Protein AF-A0A7R9ZLF4-F1 (afdb_monomer_lite)

Sequence (129 aa):
RDEALKALKNLTKALGDAFEESQEDKAHEAEQERLRVEDEQKRIQDERDAQAKRDAEQQKKEDEERKRFKEAMDAQRELDRIEADKIKKAKEEEEKKKEAAKRSTKGGTGKCQGCGLKKCKKTCLFFKG

Foldseek 3Di:
DVVVVVVVVVVVVVVVVVVVVVVVVVVVVVVVVVVVVVVVVVVVVVVVVVVVVVVVVVVVVVVVVVVVVVVVVVVVVVVVVVVVVVVVVVVVVVVVVVVVQVVDLAHPVCAGPPPRHNDDDPPDPPDPD

pLDDT: mean 88.63, std 7.63, range [56.44, 96.75]

Secondary structure (DSSP, 8-state):
-HHHHHHHHHHHHHHHHHHHHHHHHHHHHHHHHHHHHHHHHHHHHHHHHHHHHHHHHHHHHHHHHHHHHHHHHHHHHHHHHHHHHHHHHHHHHHHHHHHHHHH-SB-TTS-BTTT--SS--TT-TT---

Organism: NCBI:txid1486917

Radius of gyration: 52.64 Å; chains: 1; bounding box: 102×26×140 Å

Structure (mmCIF, N/CA/C/O backbone):
data_AF-A0A7R9ZLF4-F1
#
_entry.id   AF-A0A7R9ZLF4-F1
#
loop_
_atom_site.group_PDB
_atom_site.id
_atom_site.type_symbol
_atom_site.label_atom_id
_atom_site.label_alt_id
_atom_site.label_comp_id
_atom_site.label_asym_id
_atom_site.label_entity_id
_atom_site.label_seq_id
_atom_site.pdbx_PDB_ins_code
_atom_site.Cartn_x
_atom_site.Cartn_y
_atom_site.Cartn_z
_atom_site.occupancy
_atom_site.B_iso_or_equiv
_atom_site.auth_seq_id
_atom_site.auth_comp_id
_atom_site.auth_asym_id
_atom_site.auth_atom_id
_atom_site.pdbx_PDB_model_num
ATOM 1 N N . ARG A 1 1 ? 54.411 -3.049 -72.019 1.00 69.00 1 ARG A N 1
ATOM 2 C CA . ARG A 1 1 ? 54.586 -3.801 -70.747 1.00 69.00 1 ARG A CA 1
ATOM 3 C C . ARG A 1 1 ? 54.455 -2.872 -69.543 1.00 69.00 1 ARG A C 1
ATOM 5 O O . ARG A 1 1 ? 53.628 -3.147 -68.686 1.00 69.00 1 ARG A O 1
ATOM 12 N N . ASP A 1 2 ? 55.176 -1.753 -69.513 1.00 80.31 2 ASP A N 1
ATOM 13 C CA . ASP A 1 2 ? 55.153 -0.830 -68.365 1.00 80.31 2 ASP A CA 1
ATOM 14 C C . ASP A 1 2 ? 53.835 -0.062 -68.201 1.00 80.31 2 ASP A C 1
ATOM 16 O O . ASP A 1 2 ? 53.402 0.182 -67.080 1.00 80.31 2 ASP A O 1
ATOM 20 N N . GLU A 1 3 ? 53.141 0.254 -69.296 1.00 81.62 3 GLU A N 1
ATOM 21 C CA . GLU A 1 3 ? 51.802 0.862 -69.244 1.00 81.62 3 GLU A CA 1
ATOM 22 C C . GLU A 1 3 ? 50.758 -0.074 -68.622 1.00 81.62 3 GLU A C 1
ATOM 24 O O . GLU A 1 3 ? 49.952 0.362 -67.806 1.00 81.62 3 GLU A O 1
ATOM 29 N N . ALA A 1 4 ? 50.829 -1.377 -68.917 1.00 83.19 4 ALA A N 1
ATOM 30 C CA . ALA A 1 4 ? 49.950 -2.378 -68.312 1.00 83.19 4 ALA A CA 1
ATOM 31 C C . ALA A 1 4 ? 50.219 -2.539 -66.804 1.00 83.19 4 ALA A C 1
ATOM 33 O O . ALA A 1 4 ? 49.286 -2.665 -66.017 1.00 83.19 4 ALA A O 1
ATOM 34 N N . LEU A 1 5 ? 51.486 -2.470 -66.380 1.00 84.31 5 LEU A N 1
ATOM 35 C CA . LEU A 1 5 ? 51.855 -2.508 -64.960 1.00 84.31 5 LEU A CA 1
ATOM 36 C C . LEU A 1 5 ? 51.413 -1.241 -64.210 1.00 84.31 5 LEU A C 1
ATOM 38 O O . LEU A 1 5 ? 50.954 -1.331 -63.072 1.00 84.31 5 LEU A O 1
ATOM 42 N N . LYS A 1 6 ? 51.495 -0.067 -64.848 1.00 86.25 6 LYS A N 1
ATOM 43 C CA . LYS A 1 6 ? 50.959 1.187 -64.295 1.00 86.25 6 LYS A CA 1
ATOM 44 C C . LYS A 1 6 ? 49.435 1.149 -64.171 1.00 86.25 6 LYS A C 1
ATOM 46 O O . LYS A 1 6 ? 48.914 1.542 -63.133 1.00 86.25 6 LYS A O 1
ATOM 51 N N . ALA A 1 7 ? 48.736 0.635 -65.184 1.00 87.25 7 ALA A N 1
ATOM 52 C CA . ALA A 1 7 ? 47.287 0.464 -65.141 1.00 87.25 7 ALA A CA 1
ATOM 53 C C . ALA A 1 7 ? 46.861 -0.467 -63.994 1.00 87.25 7 ALA A C 1
ATOM 55 O O . ALA A 1 7 ? 45.985 -0.102 -63.218 1.00 87.25 7 ALA A O 1
ATOM 56 N N . LEU A 1 8 ? 47.539 -1.608 -63.815 1.00 84.81 8 LEU A N 1
ATOM 57 C CA . LEU A 1 8 ? 47.269 -2.526 -62.703 1.00 84.81 8 LEU A CA 1
ATOM 58 C C . LEU A 1 8 ? 47.507 -1.880 -61.333 1.00 84.81 8 LEU A C 1
ATOM 60 O O . LEU A 1 8 ? 46.686 -2.058 -60.442 1.00 84.81 8 LEU A O 1
ATOM 64 N N . LYS A 1 9 ? 48.585 -1.100 -61.174 1.00 89.06 9 LYS A N 1
ATOM 65 C CA . LYS A 1 9 ? 48.885 -0.379 -59.925 1.00 89.06 9 LYS A CA 1
ATOM 66 C C . LYS A 1 9 ? 47.831 0.680 -59.587 1.00 89.06 9 LYS A C 1
ATOM 68 O O . LYS A 1 9 ? 47.483 0.855 -58.423 1.00 89.06 9 LYS A O 1
ATOM 73 N N . ASN A 1 10 ? 47.336 1.398 -60.592 1.00 89.62 10 ASN A N 1
ATOM 74 C CA . ASN A 1 10 ? 46.276 2.384 -60.390 1.00 89.62 10 ASN A CA 1
ATOM 75 C C . ASN A 1 10 ? 44.953 1.706 -60.024 1.00 89.62 10 ASN A C 1
ATOM 77 O O . ASN A 1 10 ? 44.224 2.213 -59.180 1.00 89.62 10 ASN A O 1
ATOM 81 N N . LEU A 1 11 ? 44.672 0.544 -60.617 1.00 87.56 11 LEU A N 1
ATOM 82 C CA . LEU A 1 11 ? 43.461 -0.226 -60.348 1.00 87.56 11 LEU A CA 1
ATOM 83 C C . LEU A 1 11 ? 43.488 -0.839 -58.939 1.00 87.56 11 LEU A C 1
ATOM 85 O O . LEU A 1 11 ? 42.496 -0.746 -58.228 1.00 87.56 11 LEU A O 1
ATOM 89 N N . THR A 1 12 ? 44.624 -1.379 -58.479 1.00 85.62 12 THR A N 1
ATOM 90 C CA . THR A 1 12 ? 44.759 -1.844 -57.086 1.00 85.62 12 THR A CA 1
ATOM 91 C C . THR A 1 12 ? 44.688 -0.712 -56.073 1.00 85.62 12 THR A C 1
ATOM 93 O O . THR A 1 12 ? 44.116 -0.914 -55.008 1.00 85.62 12 THR A O 1
ATOM 96 N N . LYS A 1 13 ? 45.213 0.476 -56.396 1.00 89.75 13 LYS A N 1
ATOM 97 C CA . LYS A 1 13 ? 45.045 1.650 -55.535 1.00 89.75 13 LYS A CA 1
ATOM 98 C C . LYS A 1 13 ? 43.576 2.077 -55.448 1.00 89.75 13 LYS A C 1
ATOM 100 O O . LYS A 1 13 ? 43.063 2.197 -54.349 1.00 89.75 13 LYS A O 1
ATOM 105 N N . ALA A 1 14 ? 42.888 2.203 -56.582 1.00 88.00 14 ALA A N 1
ATOM 106 C CA . ALA A 1 14 ? 41.470 2.566 -56.610 1.00 88.00 14 ALA A CA 1
ATOM 107 C C . ALA A 1 14 ? 40.579 1.548 -55.874 1.00 88.00 14 ALA A C 1
ATOM 109 O O . ALA A 1 14 ? 39.618 1.933 -55.220 1.00 88.00 14 ALA A O 1
ATOM 110 N N . LEU A 1 15 ? 40.906 0.253 -55.951 1.00 85.75 15 LEU A N 1
ATOM 111 C CA . LEU A 1 15 ? 40.210 -0.788 -55.187 1.00 85.75 15 LEU A CA 1
ATOM 112 C C . LEU A 1 15 ? 40.486 -0.705 -53.679 1.00 85.75 15 LEU A C 1
ATOM 1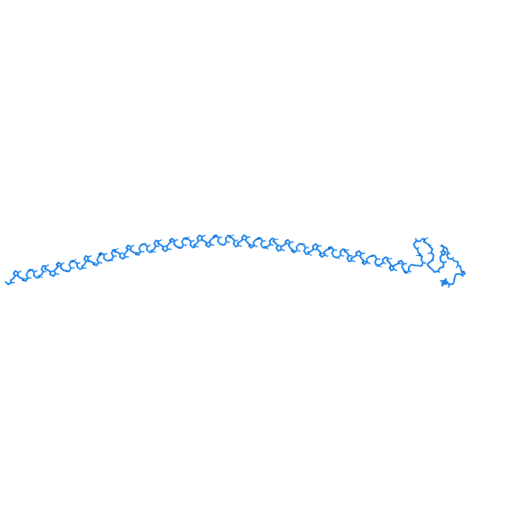14 O O . LEU A 1 15 ? 39.599 -1.026 -52.895 1.00 85.75 15 LEU A O 1
ATOM 118 N N . GLY A 1 16 ? 41.696 -0.302 -53.277 1.00 85.31 16 GLY A N 1
ATOM 119 C CA . GLY A 1 16 ? 42.039 -0.053 -51.875 1.00 85.31 16 GLY A CA 1
ATOM 120 C C . GLY A 1 16 ? 41.295 1.155 -51.314 1.00 85.31 16 GLY A C 1
ATOM 121 O O . GLY A 1 16 ? 40.613 1.022 -50.304 1.00 85.31 16 GLY A O 1
ATOM 122 N N . ASP A 1 17 ? 41.343 2.280 -52.030 1.00 84.62 17 ASP A N 1
ATOM 123 C CA . ASP A 1 17 ? 40.668 3.525 -51.646 1.00 84.62 17 ASP A CA 1
ATOM 124 C C . ASP A 1 17 ? 39.137 3.305 -51.528 1.00 84.62 17 ASP A C 1
ATOM 126 O O . ASP A 1 17 ? 38.524 3.712 -50.547 1.00 84.62 17 ASP A O 1
ATOM 130 N N . ALA A 1 18 ? 38.521 2.554 -52.455 1.00 83.81 18 ALA A N 1
ATOM 131 C CA . ALA A 1 18 ? 37.093 2.209 -52.393 1.00 83.81 18 ALA A CA 1
ATOM 132 C C . ALA A 1 18 ? 36.732 1.249 -51.239 1.00 83.81 18 ALA A C 1
ATOM 134 O O . ALA A 1 18 ? 35.602 1.250 -50.747 1.00 83.81 18 ALA A O 1
ATOM 135 N N . PHE A 1 19 ? 37.666 0.392 -50.815 1.00 84.69 19 PHE A N 1
ATOM 136 C CA . PHE A 1 19 ? 37.461 -0.473 -49.653 1.00 84.69 19 PHE A CA 1
ATOM 137 C C . PHE A 1 19 ? 37.547 0.320 -48.346 1.00 84.69 19 PHE A C 1
ATOM 139 O O . PHE A 1 19 ? 36.759 0.057 -47.441 1.00 84.69 19 PHE A O 1
ATOM 146 N N . GLU A 1 20 ? 38.466 1.283 -48.252 1.00 85.69 20 GLU A N 1
ATOM 147 C CA . GLU A 1 20 ? 38.578 2.190 -47.103 1.00 85.69 20 GLU A CA 1
ATOM 148 C C . GLU A 1 20 ? 37.333 3.078 -46.975 1.00 85.69 20 GLU A C 1
ATOM 150 O O . GLU A 1 20 ? 36.715 3.083 -45.913 1.00 85.69 20 GLU A O 1
ATOM 155 N N . GLU A 1 21 ? 36.875 3.694 -48.068 1.00 79.81 21 GLU A N 1
ATOM 156 C CA . GLU A 1 21 ? 35.631 4.483 -48.107 1.00 79.81 21 GLU A CA 1
ATOM 157 C C . GLU A 1 21 ? 34.414 3.639 -47.677 1.00 79.81 21 GLU A C 1
ATOM 159 O O . GLU A 1 21 ? 33.634 4.042 -46.817 1.00 79.81 21 GLU A O 1
ATOM 164 N N . SER A 1 22 ? 34.312 2.387 -48.148 1.00 81.25 22 SER A N 1
ATOM 165 C CA . SER A 1 22 ? 33.251 1.466 -47.709 1.00 81.25 22 SER A CA 1
ATOM 166 C C . SER A 1 22 ? 33.322 1.104 -46.217 1.00 81.25 22 SER A C 1
ATOM 168 O O . SER A 1 22 ? 32.295 0.737 -45.638 1.00 81.25 22 SER A O 1
ATOM 170 N N . GLN A 1 23 ? 34.504 1.121 -45.596 1.00 83.44 23 GLN A N 1
ATOM 171 C CA . GLN A 1 23 ? 34.654 0.860 -44.161 1.00 83.44 23 GLN A CA 1
ATOM 172 C C . GLN A 1 23 ? 34.311 2.096 -43.331 1.00 83.44 23 GLN A C 1
ATOM 174 O O . GLN A 1 23 ? 33.700 1.956 -42.272 1.00 83.44 23 GLN A O 1
ATOM 179 N N . GLU A 1 24 ? 34.659 3.287 -43.816 1.00 85.19 24 GLU A N 1
ATOM 180 C CA . GLU A 1 24 ? 34.277 4.559 -43.203 1.00 85.19 24 GLU A CA 1
ATOM 181 C C . GLU A 1 24 ? 32.756 4.750 -43.227 1.00 85.19 24 GLU A C 1
ATOM 183 O O . GLU A 1 24 ? 32.169 5.045 -42.185 1.00 85.19 24 GLU A O 1
ATOM 188 N N . ASP A 1 25 ? 32.100 4.455 -44.353 1.00 87.75 25 ASP A N 1
ATOM 189 C CA . ASP A 1 25 ? 30.637 4.497 -44.469 1.00 87.75 25 ASP A CA 1
ATOM 190 C C . ASP A 1 25 ? 29.961 3.554 -43.466 1.00 87.75 25 ASP A C 1
ATOM 192 O O . ASP A 1 25 ? 29.040 3.947 -42.749 1.00 87.75 25 ASP A O 1
ATOM 196 N N . LYS A 1 26 ? 30.465 2.320 -43.337 1.00 86.62 26 LYS A N 1
ATOM 197 C CA . LYS A 1 26 ? 29.958 1.348 -42.353 1.00 86.62 26 LYS A CA 1
ATOM 198 C C . LYS A 1 26 ? 30.194 1.793 -40.915 1.00 86.62 26 LYS A C 1
ATOM 200 O O . LYS A 1 26 ? 29.342 1.561 -40.060 1.00 86.62 26 LYS A O 1
ATOM 205 N N . ALA A 1 27 ? 31.347 2.392 -40.625 1.00 87.44 27 ALA A N 1
ATOM 206 C CA . ALA A 1 27 ? 31.652 2.905 -39.295 1.00 87.44 27 ALA A CA 1
ATOM 207 C C . ALA A 1 27 ? 30.715 4.063 -38.925 1.00 87.44 27 ALA A C 1
ATOM 209 O O . ALA A 1 27 ? 30.198 4.098 -37.809 1.00 87.44 27 ALA A O 1
ATOM 210 N N . HIS A 1 28 ? 30.438 4.956 -39.875 1.00 88.75 28 HIS A N 1
ATOM 211 C CA . HIS A 1 28 ? 29.511 6.067 -39.700 1.00 88.75 28 HIS A CA 1
ATOM 212 C C . HIS A 1 28 ? 28.053 5.594 -39.563 1.00 88.75 28 HIS A C 1
ATOM 214 O O . HIS A 1 28 ? 27.333 6.073 -38.687 1.00 88.75 28 HIS A O 1
ATOM 220 N N . GLU A 1 29 ? 27.612 4.606 -40.349 1.00 90.06 29 GLU A N 1
ATOM 221 C CA . GLU A 1 29 ? 26.298 3.967 -40.177 1.00 90.06 29 GLU A CA 1
ATOM 222 C C . GLU A 1 29 ? 26.160 3.317 -38.793 1.00 90.06 29 GLU A C 1
ATOM 224 O O . GLU A 1 29 ? 25.153 3.523 -38.110 1.00 90.06 29 GLU A O 1
ATOM 229 N N . ALA A 1 30 ? 27.190 2.597 -38.340 1.00 90.50 30 ALA A N 1
ATOM 230 C CA . ALA A 1 30 ? 27.204 1.980 -37.019 1.00 90.50 30 ALA A CA 1
ATOM 231 C C . ALA A 1 30 ? 27.176 3.030 -35.895 1.00 90.50 30 ALA A C 1
ATOM 233 O O . ALA A 1 30 ? 26.496 2.837 -34.890 1.00 90.50 30 ALA A O 1
ATOM 234 N N . GLU A 1 31 ? 27.878 4.155 -36.044 1.00 91.50 31 GLU A N 1
ATOM 235 C CA . GLU A 1 31 ? 27.828 5.260 -35.082 1.00 91.50 31 GLU A CA 1
ATOM 236 C C . GLU A 1 31 ? 26.427 5.883 -35.010 1.00 91.50 31 GLU A C 1
ATOM 238 O O . GLU A 1 31 ? 25.890 6.072 -33.917 1.00 91.50 31 GLU A O 1
ATOM 243 N N . GLN A 1 32 ? 25.784 6.122 -36.157 1.00 92.44 32 GLN A N 1
ATOM 244 C CA . GLN A 1 32 ? 24.410 6.626 -36.193 1.00 92.44 32 GLN A CA 1
ATOM 245 C C . GLN A 1 32 ? 23.412 5.656 -35.560 1.00 92.44 32 GLN A C 1
ATOM 247 O O . GLN A 1 32 ? 22.493 6.090 -34.863 1.00 92.44 32 GLN A O 1
ATOM 252 N N . GLU A 1 33 ? 23.570 4.352 -35.789 1.00 90.44 33 GLU A N 1
ATOM 253 C CA . GLU A 1 33 ? 22.731 3.338 -35.155 1.00 90.44 33 GLU A CA 1
ATOM 254 C C . GLU A 1 33 ? 22.924 3.336 -33.635 1.00 90.44 33 GLU A C 1
ATOM 256 O O . GLU A 1 33 ? 21.941 3.344 -32.895 1.00 90.44 33 GLU A O 1
ATOM 261 N N . ARG A 1 34 ? 24.170 3.424 -33.153 1.00 92.44 34 ARG A N 1
ATOM 262 C CA . ARG A 1 34 ? 24.462 3.503 -31.713 1.00 92.44 34 ARG A CA 1
ATOM 263 C C . ARG A 1 34 ? 23.824 4.725 -31.067 1.00 92.44 34 ARG A C 1
ATOM 265 O O . ARG A 1 34 ? 23.178 4.571 -30.036 1.00 92.44 34 ARG A O 1
ATOM 272 N N . LEU A 1 35 ? 23.920 5.897 -31.695 1.00 94.12 35 LEU A N 1
ATOM 273 C CA . LEU A 1 35 ? 23.277 7.117 -31.197 1.00 94.12 35 LEU A CA 1
ATOM 274 C C . LEU A 1 35 ? 21.750 6.970 -31.122 1.00 94.12 35 LEU A C 1
ATOM 276 O O . LEU A 1 35 ? 21.141 7.351 -30.125 1.00 94.12 35 LEU A O 1
ATOM 280 N N . ARG A 1 36 ? 21.122 6.359 -32.137 1.00 93.81 36 ARG A N 1
ATOM 281 C CA . ARG A 1 36 ? 19.671 6.095 -32.127 1.00 93.81 36 ARG A CA 1
ATOM 282 C C . ARG A 1 36 ? 19.270 5.134 -31.011 1.00 93.81 36 ARG A C 1
ATOM 284 O O . ARG A 1 36 ? 18.269 5.372 -30.340 1.00 93.81 36 ARG A O 1
ATOM 291 N N . VAL A 1 37 ? 20.048 4.071 -30.805 1.00 93.50 37 VAL A N 1
ATOM 292 C CA . VAL A 1 37 ? 19.804 3.090 -29.741 1.00 93.50 37 VAL A CA 1
ATOM 293 C C . VAL A 1 37 ? 19.988 3.721 -28.361 1.00 93.50 37 VAL A C 1
ATOM 295 O O . VAL A 1 37 ? 19.181 3.464 -27.472 1.00 93.50 37 VAL A O 1
ATOM 298 N N . GLU A 1 38 ? 21.008 4.556 -28.166 1.00 94.00 38 GLU A N 1
ATOM 299 C CA . GLU A 1 38 ? 21.234 5.270 -26.904 1.00 94.00 38 GLU A CA 1
ATOM 300 C C . GLU A 1 38 ? 20.086 6.237 -26.585 1.00 94.00 38 GLU A C 1
ATOM 302 O O . GLU A 1 38 ? 19.575 6.238 -25.460 1.00 94.00 38 GLU A O 1
ATOM 307 N N . ASP A 1 39 ? 19.615 6.996 -27.577 1.00 94.56 39 ASP A N 1
ATOM 308 C CA . ASP A 1 39 ? 18.461 7.885 -27.421 1.00 94.56 39 ASP A CA 1
ATOM 309 C C . ASP A 1 39 ? 17.175 7.109 -27.105 1.00 94.56 39 ASP A C 1
ATOM 311 O O . ASP A 1 39 ? 16.400 7.505 -26.229 1.00 94.56 39 ASP A O 1
ATOM 315 N N . GLU A 1 40 ? 16.940 5.979 -27.776 1.00 92.62 40 GLU A N 1
ATOM 316 C CA . GLU A 1 40 ? 15.781 5.128 -27.508 1.00 92.62 40 GLU A CA 1
ATOM 317 C C . GLU A 1 40 ? 15.849 4.500 -26.109 1.00 92.62 40 GLU A C 1
ATOM 319 O O . GLU A 1 40 ? 14.869 4.548 -25.361 1.00 92.62 40 GLU A O 1
ATOM 324 N N . GLN A 1 41 ? 17.012 3.985 -25.700 1.00 93.38 41 GLN A N 1
ATOM 325 C CA . GLN A 1 41 ? 17.218 3.453 -24.352 1.00 93.38 41 GLN A CA 1
ATOM 326 C C . GLN A 1 41 ? 16.979 4.514 -23.282 1.00 93.38 41 GLN A C 1
ATOM 328 O O . GLN A 1 41 ? 16.329 4.232 -22.273 1.00 93.38 41 GLN A O 1
ATOM 333 N N . LYS A 1 42 ? 17.456 5.741 -23.508 1.00 95.81 42 LYS A N 1
ATOM 334 C CA . LYS A 1 42 ? 17.236 6.853 -22.587 1.00 95.81 42 LYS A CA 1
ATOM 335 C C . LYS A 1 42 ? 15.752 7.190 -22.460 1.00 95.81 42 LYS A C 1
ATOM 337 O O . LYS A 1 42 ? 15.261 7.314 -21.344 1.00 95.81 42 LYS A O 1
ATOM 342 N N . ARG A 1 43 ? 15.014 7.244 -23.573 1.00 94.69 43 ARG A N 1
ATOM 343 C CA . ARG A 1 43 ? 13.557 7.457 -23.548 1.00 94.69 43 ARG A CA 1
ATOM 344 C C . ARG A 1 43 ? 12.822 6.360 -22.781 1.00 94.69 43 ARG A C 1
ATOM 346 O O . ARG A 1 43 ? 11.963 6.667 -21.959 1.00 94.69 43 ARG A O 1
ATOM 353 N N . ILE A 1 44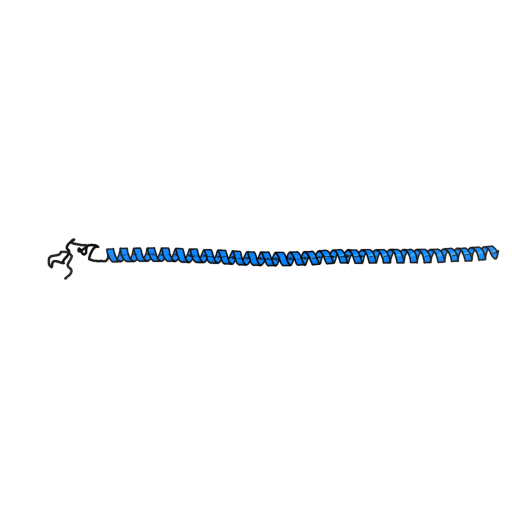 ? 13.178 5.096 -23.012 1.00 93.50 44 ILE A N 1
ATOM 354 C CA . ILE A 1 44 ? 12.595 3.957 -22.289 1.00 93.50 44 ILE A CA 1
ATOM 355 C C . ILE A 1 44 ? 12.887 4.067 -20.788 1.00 93.50 44 ILE A C 1
ATOM 357 O O . ILE A 1 44 ? 12.009 3.797 -19.966 1.00 93.50 44 ILE A O 1
ATOM 361 N N . GLN A 1 45 ? 14.105 4.460 -20.418 1.00 93.81 45 GLN A N 1
ATOM 362 C CA . GLN A 1 45 ? 14.487 4.635 -19.021 1.00 93.81 45 GLN A CA 1
ATOM 363 C C . GLN A 1 45 ? 13.710 5.783 -18.365 1.00 93.81 45 GLN A C 1
ATOM 365 O O . GLN A 1 45 ? 13.143 5.590 -17.291 1.00 93.81 45 GLN A O 1
ATOM 370 N N . ASP A 1 46 ? 13.592 6.928 -19.038 1.00 95.62 46 ASP A N 1
ATOM 371 C CA . ASP A 1 46 ? 12.826 8.078 -18.551 1.00 95.62 46 ASP A CA 1
ATOM 372 C C . ASP A 1 46 ? 11.338 7.724 -18.351 1.00 95.62 46 ASP A C 1
ATOM 374 O O . ASP A 1 46 ? 10.731 8.100 -17.344 1.00 95.62 46 ASP A O 1
ATOM 378 N N . GLU A 1 47 ? 10.744 6.951 -19.266 1.00 94.88 47 GLU A N 1
ATOM 379 C CA . GLU A 1 47 ? 9.365 6.463 -19.142 1.00 94.88 47 GLU A CA 1
ATOM 380 C C . GLU A 1 47 ? 9.191 5.499 -17.960 1.00 94.88 47 GLU A C 1
ATOM 382 O O . GLU A 1 47 ? 8.219 5.620 -17.203 1.00 94.88 47 GLU A O 1
ATOM 387 N N . ARG A 1 48 ? 10.141 4.577 -17.759 1.00 93.69 48 ARG A N 1
ATOM 388 C CA . ARG A 1 48 ? 10.148 3.650 -16.616 1.00 93.69 48 ARG A CA 1
ATOM 389 C C . ARG A 1 48 ? 10.293 4.384 -15.294 1.00 93.69 48 ARG A C 1
ATOM 391 O O . ARG A 1 48 ? 9.543 4.099 -14.364 1.00 93.69 48 ARG A O 1
ATOM 398 N N . ASP A 1 49 ? 11.197 5.352 -15.218 1.00 94.44 49 ASP A N 1
ATOM 399 C CA . ASP A 1 49 ? 11.420 6.138 -14.007 1.00 94.44 49 ASP A CA 1
ATOM 400 C C . ASP A 1 49 ? 10.209 7.027 -13.696 1.00 94.44 49 ASP A C 1
ATOM 402 O O . ASP A 1 49 ? 9.819 7.183 -12.534 1.00 94.44 49 ASP A O 1
ATOM 406 N N . ALA A 1 50 ? 9.556 7.575 -14.724 1.00 95.38 50 ALA A N 1
ATOM 407 C CA . ALA A 1 50 ? 8.308 8.309 -14.560 1.00 95.38 50 ALA A CA 1
ATOM 408 C C . ALA A 1 50 ? 7.165 7.403 -14.073 1.00 95.38 50 ALA A C 1
ATOM 410 O O . ALA A 1 50 ? 6.389 7.816 -13.210 1.00 95.38 50 ALA A O 1
ATOM 411 N N . GLN A 1 51 ? 7.062 6.174 -14.589 1.00 92.62 51 GLN A N 1
ATOM 412 C CA . GLN A 1 51 ? 6.071 5.201 -14.130 1.00 92.62 51 GLN A CA 1
ATOM 413 C C . GLN A 1 51 ? 6.338 4.771 -12.685 1.00 92.62 51 GLN A C 1
ATOM 415 O O . GLN A 1 51 ? 5.435 4.849 -11.860 1.00 92.62 51 GLN A O 1
ATOM 420 N N . ALA A 1 52 ? 7.584 4.439 -12.344 1.00 95.81 52 ALA A N 1
ATOM 421 C CA . ALA A 1 52 ? 7.966 4.049 -10.990 1.00 95.81 52 ALA A CA 1
ATOM 422 C C . ALA A 1 52 ? 7.650 5.143 -9.956 1.00 95.81 52 ALA A C 1
ATOM 424 O O . ALA A 1 52 ? 7.209 4.844 -8.847 1.00 95.81 52 ALA A O 1
ATOM 425 N N . LYS A 1 53 ? 7.819 6.423 -10.318 1.00 95.94 53 LYS A N 1
ATOM 426 C CA . LYS A 1 53 ? 7.414 7.552 -9.463 1.00 95.94 53 LYS A CA 1
ATOM 427 C C . LYS A 1 53 ? 5.901 7.602 -9.250 1.00 95.94 53 LYS A C 1
ATOM 429 O O . LYS A 1 53 ? 5.468 7.767 -8.112 1.00 95.94 53 LYS A O 1
ATOM 434 N N . ARG A 1 54 ? 5.105 7.429 -10.312 1.00 94.88 54 ARG A N 1
ATOM 435 C CA . ARG A 1 54 ? 3.635 7.388 -10.212 1.00 94.88 54 ARG A CA 1
ATOM 436 C C . ARG A 1 54 ? 3.164 6.227 -9.341 1.00 94.88 54 ARG A C 1
ATOM 438 O O . ARG A 1 54 ? 2.334 6.436 -8.460 1.00 94.88 54 ARG A O 1
ATOM 445 N N . ASP A 1 55 ? 3.734 5.045 -9.543 1.00 93.38 55 ASP A N 1
ATOM 446 C CA . ASP A 1 55 ? 3.377 3.842 -8.790 1.00 93.38 55 ASP A CA 1
ATOM 447 C C . ASP A 1 55 ? 3.745 3.998 -7.308 1.00 93.38 55 ASP A C 1
ATOM 449 O O . ASP A 1 55 ? 2.937 3.701 -6.431 1.00 93.38 55 ASP A O 1
ATOM 453 N N . ALA A 1 56 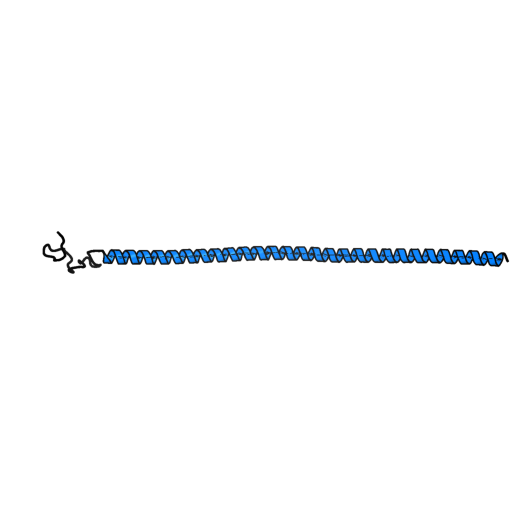? 4.919 4.562 -7.002 1.00 94.25 56 ALA A N 1
ATOM 454 C CA . ALA A 1 56 ? 5.327 4.835 -5.626 1.00 94.25 56 ALA A CA 1
ATOM 455 C C . ALA A 1 56 ? 4.419 5.866 -4.929 1.00 94.25 56 ALA A C 1
ATOM 457 O O . ALA A 1 56 ? 4.159 5.760 -3.729 1.00 94.25 56 ALA A O 1
ATOM 458 N N . GLU A 1 57 ? 3.931 6.877 -5.651 1.00 94.44 57 GLU A N 1
ATOM 459 C CA . GLU A 1 57 ? 2.959 7.836 -5.117 1.00 94.44 57 GLU A CA 1
ATOM 460 C C . GLU A 1 57 ? 1.585 7.204 -4.879 1.00 94.44 57 GLU A C 1
ATOM 462 O O . GLU A 1 57 ? 0.954 7.491 -3.860 1.00 94.44 57 GLU A O 1
ATOM 467 N N . GLN A 1 58 ? 1.124 6.339 -5.786 1.00 94.81 58 GLN A N 1
ATOM 468 C CA . GLN A 1 58 ? -0.120 5.589 -5.604 1.00 94.81 58 GLN A CA 1
ATOM 469 C C . GLN A 1 58 ? -0.022 4.642 -4.413 1.00 94.81 58 GLN A C 1
ATOM 471 O O . GLN A 1 58 ? -0.883 4.686 -3.540 1.00 94.81 58 GLN A O 1
ATOM 476 N N . GLN A 1 59 ? 1.072 3.891 -4.298 1.00 95.50 59 GLN A N 1
ATOM 477 C CA . GLN A 1 59 ? 1.287 2.974 -3.186 1.00 95.50 59 GLN A CA 1
ATOM 478 C C . GLN A 1 59 ? 1.277 3.698 -1.834 1.00 95.50 59 GLN A C 1
ATOM 480 O O . GLN A 1 59 ? 0.657 3.230 -0.883 1.00 95.50 59 GLN A O 1
ATOM 485 N N . LYS A 1 60 ? 1.897 4.884 -1.743 1.00 95.88 60 LYS A N 1
ATOM 486 C CA . LYS A 1 60 ? 1.834 5.703 -0.521 1.00 95.88 60 LYS A CA 1
ATOM 487 C C . LYS A 1 60 ? 0.404 6.121 -0.179 1.00 95.88 60 LYS A C 1
ATOM 489 O O . LYS A 1 60 ? 0.026 6.056 0.988 1.00 95.88 60 LYS A O 1
ATOM 494 N N . LYS A 1 61 ? -0.387 6.534 -1.174 1.00 95.19 61 LYS A N 1
ATOM 495 C CA . LYS A 1 61 ? -1.798 6.901 -0.970 1.00 95.19 61 LYS A CA 1
ATOM 496 C C . LYS A 1 61 ? -2.621 5.701 -0.506 1.00 95.19 61 LYS A C 1
ATOM 498 O O . LYS A 1 61 ? -3.339 5.816 0.482 1.00 95.19 61 LYS A O 1
ATOM 503 N N . GLU A 1 62 ? -2.462 4.552 -1.153 1.00 94.25 62 GLU A N 1
ATOM 504 C CA . GLU A 1 62 ? -3.150 3.312 -0.782 1.00 94.25 62 GLU A CA 1
ATOM 505 C C . GLU A 1 62 ? -2.779 2.850 0.634 1.00 94.25 62 GLU A C 1
ATOM 507 O O . GLU A 1 62 ? -3.652 2.469 1.416 1.00 94.25 62 GLU A O 1
ATOM 512 N N . ASP A 1 63 ? -1.502 2.939 1.014 1.00 93.94 63 ASP A N 1
ATOM 513 C CA . ASP A 1 63 ? -1.046 2.599 2.363 1.00 93.94 63 ASP A CA 1
ATOM 514 C C . ASP A 1 63 ? -1.617 3.548 3.426 1.00 93.94 63 ASP A C 1
ATOM 516 O O . ASP A 1 63 ? -1.988 3.110 4.521 1.00 93.94 63 ASP A O 1
ATOM 520 N N . GLU A 1 64 ? -1.710 4.846 3.130 1.00 95.38 64 GLU A N 1
ATOM 521 C CA . GLU A 1 64 ? -2.358 5.819 4.013 1.00 95.38 64 GLU A CA 1
ATOM 522 C C . GLU A 1 64 ? -3.861 5.558 4.153 1.00 95.38 64 GLU A C 1
ATOM 524 O O . GLU A 1 64 ? -4.379 5.561 5.273 1.00 95.38 64 GLU A O 1
ATOM 529 N N . GLU A 1 65 ? -4.564 5.284 3.055 1.00 93.81 65 GLU A N 1
ATOM 530 C CA . GLU A 1 65 ? -5.985 4.929 3.077 1.00 93.81 65 GLU A CA 1
ATOM 531 C C . GLU A 1 65 ? -6.226 3.643 3.866 1.00 93.81 65 GLU A C 1
ATOM 533 O O . GLU A 1 65 ? -7.117 3.587 4.719 1.00 93.81 65 GLU A O 1
ATOM 538 N N . ARG A 1 66 ? -5.377 2.631 3.673 1.00 94.88 66 ARG A N 1
ATOM 539 C CA . ARG A 1 66 ? -5.446 1.371 4.412 1.00 94.88 66 ARG A CA 1
ATOM 540 C C . ARG A 1 66 ? -5.226 1.571 5.908 1.00 94.88 66 ARG A C 1
ATOM 542 O O . ARG A 1 66 ? -5.920 0.939 6.707 1.00 94.88 66 ARG A O 1
ATOM 549 N N . LYS A 1 67 ? -4.286 2.436 6.306 1.00 96.38 67 LYS A N 1
ATOM 550 C CA . LYS A 1 67 ? -4.069 2.787 7.721 1.00 96.38 67 LYS A CA 1
ATOM 551 C C . LYS A 1 67 ? -5.294 3.470 8.312 1.00 96.38 67 LYS A C 1
ATOM 553 O O . LYS A 1 67 ? -5.798 3.000 9.327 1.00 96.38 67 LYS A O 1
ATOM 558 N N . ARG A 1 68 ? -5.823 4.495 7.639 1.00 94.31 68 ARG A N 1
ATOM 559 C CA . ARG A 1 68 ? -7.030 5.213 8.081 1.00 94.31 68 ARG A CA 1
ATOM 560 C C . ARG A 1 68 ? -8.225 4.275 8.220 1.00 94.31 68 ARG A C 1
ATOM 562 O O . ARG A 1 68 ? -8.949 4.339 9.208 1.00 94.31 68 ARG A O 1
ATOM 569 N N . PHE A 1 69 ? -8.408 3.366 7.265 1.00 95.75 69 PHE A N 1
ATOM 570 C CA . PHE A 1 69 ? -9.473 2.372 7.323 1.00 95.75 69 PHE A CA 1
ATOM 571 C C . PHE A 1 69 ? -9.294 1.411 8.502 1.00 95.75 69 PHE A C 1
ATOM 573 O O . PHE A 1 69 ? -10.245 1.141 9.234 1.00 95.75 69 PHE A O 1
ATOM 580 N N . LYS A 1 70 ? -8.071 0.915 8.723 1.00 96.75 70 LYS A N 1
ATOM 581 C CA . LYS A 1 70 ? -7.772 0.042 9.860 1.00 96.75 70 LYS A CA 1
ATOM 582 C C . LYS A 1 70 ? -8.048 0.745 11.189 1.00 96.75 70 LYS A C 1
ATOM 584 O O . LYS A 1 70 ? -8.723 0.172 12.035 1.00 96.75 70 LYS A O 1
ATOM 589 N N . GLU A 1 71 ? -7.585 1.980 11.342 1.00 95.56 71 GLU A N 1
ATOM 590 C CA . GLU A 1 71 ? -7.818 2.791 12.540 1.00 95.56 71 GLU A CA 1
ATOM 591 C C . GLU A 1 71 ? -9.311 3.036 12.783 1.00 95.56 71 GLU A C 1
ATOM 593 O O . GLU A 1 71 ? -9.779 2.879 13.909 1.00 95.56 71 GLU A O 1
ATOM 598 N N . ALA A 1 72 ? -10.085 3.339 11.737 1.00 95.56 72 ALA A N 1
ATOM 599 C CA . ALA A 1 72 ? -11.534 3.501 11.846 1.00 95.56 72 ALA A CA 1
ATOM 600 C C . ALA A 1 72 ? -12.234 2.202 12.287 1.00 95.56 72 ALA A C 1
ATOM 602 O O . ALA A 1 72 ? -13.119 2.227 13.141 1.00 95.56 72 ALA A O 1
ATOM 603 N N . MET A 1 73 ? -11.816 1.057 11.745 1.00 95.38 73 MET A N 1
ATOM 604 C CA . MET A 1 73 ? -12.372 -0.246 12.117 1.00 95.38 73 MET A CA 1
ATOM 605 C C . MET A 1 73 ? -11.986 -0.654 13.539 1.00 95.38 73 MET A C 1
ATOM 607 O O . MET A 1 73 ? -12.812 -1.206 14.265 1.00 95.38 73 MET A O 1
ATOM 611 N N . ASP A 1 74 ? -10.752 -0.380 13.955 1.00 95.56 74 ASP A N 1
ATOM 612 C CA . ASP A 1 74 ? -10.292 -0.640 15.318 1.00 95.56 74 ASP A CA 1
ATOM 613 C C . ASP A 1 74 ? -11.026 0.266 16.322 1.00 95.56 74 ASP A C 1
ATOM 615 O O . ASP A 1 74 ? -11.465 -0.214 17.368 1.00 95.56 74 ASP A O 1
ATOM 619 N N . ALA A 1 75 ? -11.265 1.535 15.974 1.00 95.62 75 ALA A N 1
ATOM 620 C CA . ALA A 1 75 ? -12.090 2.441 16.769 1.00 95.62 75 ALA A CA 1
ATOM 621 C C . ALA A 1 75 ? -13.535 1.933 16.901 1.00 95.62 75 ALA A C 1
ATOM 623 O O . ALA A 1 75 ? -14.076 1.916 18.006 1.00 95.62 75 ALA A O 1
ATOM 624 N N . GLN A 1 76 ? -14.141 1.453 15.810 1.00 93.62 76 GLN A N 1
ATOM 625 C CA . GLN A 1 76 ? -15.482 0.866 15.854 1.00 93.62 76 GLN A CA 1
ATOM 626 C C . GLN A 1 76 ? -15.531 -0.361 16.772 1.00 93.62 76 GLN A C 1
ATOM 628 O O . GLN A 1 76 ? -16.405 -0.456 17.629 1.00 93.62 76 GLN A O 1
ATOM 633 N N . ARG A 1 77 ? -14.555 -1.271 16.660 1.00 95.62 77 ARG A N 1
ATOM 634 C CA . ARG A 1 77 ? -14.470 -2.451 17.536 1.00 95.62 77 ARG A CA 1
ATOM 635 C C . ARG A 1 77 ? -14.360 -2.070 19.007 1.00 95.62 77 ARG A C 1
ATOM 637 O O . ARG A 1 77 ? -14.906 -2.766 19.860 1.00 95.62 77 ARG A O 1
ATOM 644 N N . GLU A 1 78 ? -13.633 -1.003 19.316 1.00 95.00 78 GLU A N 1
ATOM 645 C CA . GLU A 1 78 ? -13.494 -0.531 20.690 1.00 95.00 78 GLU A CA 1
ATOM 646 C C . GLU A 1 78 ? -14.797 0.086 21.217 1.00 95.00 78 GLU A C 1
ATOM 648 O O . GLU A 1 78 ? -15.187 -0.185 22.353 1.00 95.00 78 GLU A O 1
ATOM 653 N N . LEU A 1 79 ? -15.528 0.831 20.382 1.00 94.00 79 LEU A N 1
ATOM 654 C CA . LEU A 1 79 ? -16.868 1.315 20.727 1.00 94.00 79 LEU A CA 1
ATOM 655 C C . LEU A 1 79 ? -17.827 0.155 21.020 1.00 94.00 79 LEU A C 1
ATOM 657 O O . LEU A 1 79 ? -18.496 0.171 22.056 1.00 94.00 79 LEU A O 1
ATOM 661 N N . ASP A 1 80 ? -17.823 -0.879 20.177 1.00 96.31 80 ASP A N 1
ATOM 662 C CA . ASP A 1 80 ? -18.662 -2.067 20.355 1.00 96.31 80 ASP A CA 1
ATOM 663 C C . ASP A 1 80 ? -18.331 -2.798 21.672 1.00 96.31 80 ASP A C 1
ATOM 665 O O . ASP A 1 80 ? -19.226 -3.259 22.386 1.00 96.31 80 ASP A O 1
ATOM 669 N N . ARG A 1 81 ? -17.044 -2.877 22.047 1.00 96.31 81 ARG A N 1
ATOM 670 C CA . ARG A 1 81 ? -16.615 -3.444 23.340 1.00 96.31 81 ARG A CA 1
ATOM 671 C C . ARG A 1 81 ? -17.121 -2.624 24.518 1.00 96.31 81 ARG A C 1
ATOM 673 O O . ARG A 1 81 ? -17.664 -3.195 25.463 1.00 96.31 81 ARG A O 1
ATOM 680 N N . ILE A 1 82 ? -16.971 -1.301 24.463 1.00 9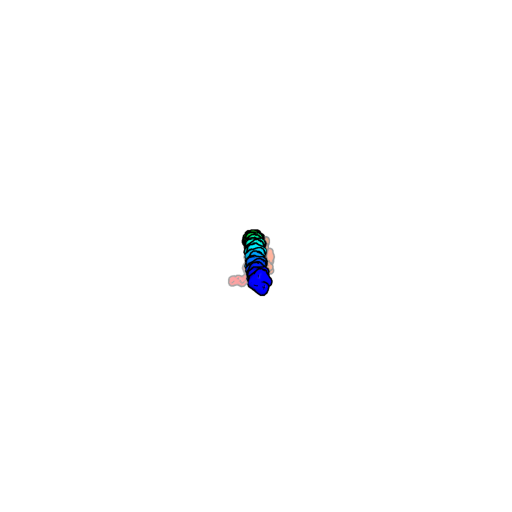5.25 82 ILE A N 1
ATOM 681 C CA . ILE A 1 82 ? -17.442 -0.399 25.521 1.00 95.25 82 ILE A CA 1
ATOM 682 C C . ILE A 1 82 ? -18.958 -0.530 25.693 1.00 95.25 82 ILE A C 1
ATOM 684 O O . ILE A 1 82 ? -19.454 -0.549 26.823 1.00 95.25 82 ILE A O 1
ATOM 688 N N . GLU A 1 83 ? -19.709 -0.626 24.598 1.00 96.00 83 GLU A N 1
ATOM 689 C CA . G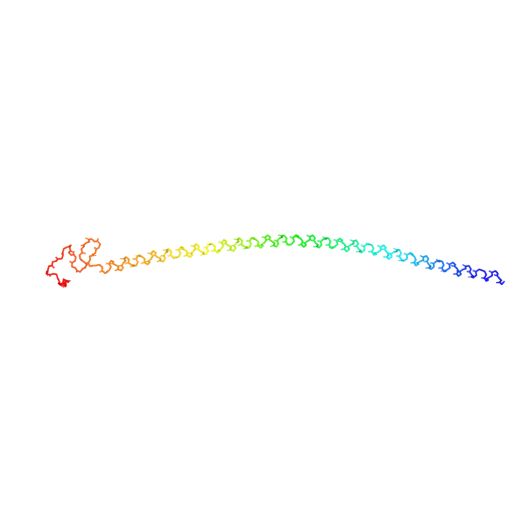LU A 1 83 ? -21.154 -0.829 24.646 1.00 96.00 83 GLU A CA 1
ATOM 690 C C . GLU A 1 83 ? -21.518 -2.193 25.246 1.00 96.00 83 GLU A C 1
ATOM 692 O O . GLU A 1 83 ? -22.338 -2.261 26.168 1.00 96.00 83 GLU A O 1
ATOM 697 N N . ALA A 1 84 ? -20.854 -3.267 24.812 1.00 95.69 84 ALA A N 1
ATOM 698 C CA . ALA A 1 84 ? -21.052 -4.599 25.373 1.00 95.69 84 ALA A CA 1
ATOM 699 C C . ALA A 1 84 ? -20.771 -4.636 26.886 1.00 95.69 84 ALA A C 1
ATOM 701 O O . ALA A 1 84 ? -21.539 -5.233 27.646 1.00 95.69 84 ALA A O 1
ATOM 702 N N . ASP A 1 85 ? -19.720 -3.958 27.345 1.00 94.81 85 ASP A N 1
ATOM 703 C CA . ASP A 1 85 ? -19.371 -3.873 28.763 1.00 94.81 85 ASP A CA 1
ATOM 704 C C . ASP A 1 85 ? -20.373 -3.036 29.563 1.00 94.81 85 ASP A C 1
ATOM 706 O O . ASP A 1 85 ? -20.723 -3.405 30.688 1.00 94.81 85 ASP A O 1
ATOM 710 N N . LYS A 1 86 ? -20.900 -1.944 28.996 1.00 95.38 86 LYS A N 1
ATOM 711 C CA . LYS A 1 86 ? -21.991 -1.175 29.618 1.00 95.38 86 LYS A CA 1
ATOM 712 C C . LYS A 1 86 ? -23.246 -2.028 29.782 1.00 95.38 86 LYS A C 1
ATOM 714 O O . LYS A 1 86 ? -23.843 -2.022 30.858 1.00 95.38 86 LYS A O 1
ATOM 719 N N . ILE A 1 87 ? -23.616 -2.798 28.759 1.00 94.75 87 ILE A N 1
ATOM 720 C CA . ILE A 1 87 ? -24.769 -3.707 28.813 1.00 94.75 87 ILE A CA 1
ATOM 721 C C . ILE A 1 87 ? -24.551 -4.790 29.875 1.00 94.75 87 ILE A C 1
ATOM 723 O O . ILE A 1 87 ? -25.462 -5.067 30.657 1.00 94.75 87 ILE A O 1
ATOM 727 N N . LYS A 1 88 ? -23.356 -5.391 29.941 1.00 95.56 88 LYS A N 1
ATOM 728 C CA . LYS A 1 88 ? -23.021 -6.384 30.975 1.00 95.56 88 LYS A CA 1
ATOM 729 C C . LYS A 1 88 ? -23.122 -5.793 32.376 1.00 95.56 88 LYS A C 1
ATOM 731 O O . LYS A 1 88 ? -23.823 -6.359 33.205 1.00 95.56 88 LYS A O 1
ATOM 736 N N . LYS A 1 89 ? -22.514 -4.629 32.623 1.00 95.25 89 LYS A N 1
ATOM 737 C CA . LYS A 1 89 ? -22.591 -3.949 33.927 1.00 95.25 89 LYS A CA 1
ATOM 738 C C . LYS A 1 89 ? -24.028 -3.614 34.314 1.00 95.25 89 LYS A C 1
ATOM 740 O O . LYS A 1 89 ? -24.415 -3.860 35.450 1.00 95.25 89 LYS A O 1
ATOM 745 N N . ALA A 1 90 ? -24.837 -3.124 33.375 1.00 94.88 90 ALA A N 1
ATOM 746 C CA . ALA A 1 90 ? -26.249 -2.849 33.630 1.00 94.88 90 ALA A CA 1
ATOM 747 C C . ALA A 1 90 ? -27.021 -4.120 34.025 1.00 94.88 90 ALA A C 1
ATOM 749 O O . ALA A 1 90 ? -27.781 -4.096 34.994 1.00 94.88 90 ALA A O 1
ATOM 750 N N . LYS A 1 91 ? -26.786 -5.242 33.329 1.00 95.50 91 LYS A N 1
ATOM 751 C CA . LYS A 1 91 ? -27.380 -6.545 33.671 1.00 95.50 91 LYS A CA 1
ATOM 752 C C . LYS A 1 91 ? -26.911 -7.045 35.036 1.00 95.50 91 LYS A C 1
ATOM 754 O O . LYS A 1 91 ? -27.742 -7.435 35.848 1.00 95.50 91 LYS A O 1
ATOM 759 N N . GLU A 1 92 ? -25.614 -6.975 35.325 1.00 95.31 92 GLU A N 1
ATOM 760 C CA . GLU A 1 92 ? -25.060 -7.362 36.627 1.00 95.31 92 GLU A CA 1
ATOM 761 C C . GLU A 1 92 ? -25.624 -6.510 37.770 1.00 95.31 92 GLU A C 1
ATOM 763 O O . GLU A 1 92 ? -25.927 -7.025 38.844 1.00 95.31 92 GLU A O 1
ATOM 768 N N . GLU A 1 93 ? -25.780 -5.200 37.575 1.00 94.81 93 GLU A N 1
ATOM 769 C CA . GLU A 1 93 ? -26.406 -4.322 38.564 1.00 94.81 93 GLU A CA 1
ATOM 770 C C . GLU A 1 93 ? -27.887 -4.647 38.767 1.00 94.81 93 GLU A C 1
ATOM 772 O O . GLU A 1 93 ? -28.378 -4.617 39.899 1.00 94.81 93 GLU A O 1
ATOM 777 N N . GLU A 1 94 ? -28.611 -4.968 37.696 1.00 93.94 94 GLU A N 1
ATOM 778 C CA . GLU A 1 94 ? -30.004 -5.403 37.774 1.00 93.94 94 GLU A CA 1
ATOM 779 C C . GLU A 1 94 ? -30.132 -6.735 38.525 1.00 93.94 94 GLU A C 1
ATOM 781 O O . GLU A 1 94 ? -30.989 -6.872 39.401 1.00 93.94 94 GLU A O 1
ATOM 786 N N . GLU A 1 95 ? -29.256 -7.700 38.247 1.00 93.44 95 GLU A N 1
ATOM 787 C CA . GLU A 1 95 ? -29.191 -8.976 38.958 1.00 93.44 95 GLU A CA 1
ATOM 788 C C . GLU A 1 95 ? -28.842 -8.779 40.432 1.00 93.44 95 GLU A C 1
ATOM 790 O O . GLU A 1 95 ? -29.555 -9.295 41.291 1.00 93.44 95 GLU A O 1
ATOM 795 N N . LYS A 1 96 ? -27.847 -7.944 40.755 1.00 93.00 96 LYS A N 1
ATOM 796 C CA . LYS A 1 96 ? -27.516 -7.584 42.144 1.00 93.00 96 LYS A CA 1
ATOM 797 C C . LYS A 1 96 ? -28.702 -6.941 42.860 1.00 93.00 96 LYS A C 1
ATOM 799 O O . LYS A 1 96 ? -28.980 -7.284 44.008 1.00 93.00 96 LYS A O 1
ATOM 804 N N . LYS A 1 97 ? -29.448 -6.048 42.197 1.00 90.94 97 LYS A N 1
ATOM 805 C CA . LYS A 1 97 ? -30.680 -5.454 42.752 1.00 90.94 97 LYS A CA 1
ATOM 806 C C . LYS A 1 97 ? -31.762 -6.512 42.973 1.00 90.94 97 LYS A C 1
ATOM 808 O O . LYS A 1 97 ? -32.394 -6.518 44.030 1.00 90.94 97 LYS A O 1
ATOM 813 N N . LYS A 1 98 ? -31.956 -7.432 42.022 1.00 89.69 98 LYS A N 1
ATOM 814 C CA . LYS A 1 98 ? -32.896 -8.559 42.142 1.00 89.69 98 LYS A CA 1
ATOM 815 C C . LYS A 1 98 ? -32.510 -9.494 43.290 1.00 89.69 98 LYS A C 1
ATOM 817 O O . LYS A 1 98 ? -33.378 -9.885 44.065 1.00 89.69 98 LYS A O 1
ATOM 822 N N . GLU A 1 99 ? -31.233 -9.830 43.444 1.00 88.75 99 GLU A N 1
ATOM 823 C CA . GLU A 1 99 ? -30.741 -10.654 44.551 1.00 88.75 99 GLU A CA 1
ATOM 824 C C . GLU A 1 99 ? -30.871 -9.952 45.902 1.00 88.75 99 GLU A C 1
ATOM 826 O O . GLU A 1 99 ? -31.352 -10.558 46.860 1.00 88.75 99 GLU A O 1
ATOM 831 N N . ALA A 1 100 ? -30.515 -8.668 45.988 1.00 87.06 100 ALA A N 1
ATOM 832 C CA . ALA A 1 100 ? -30.704 -7.873 47.197 1.00 87.06 100 ALA A 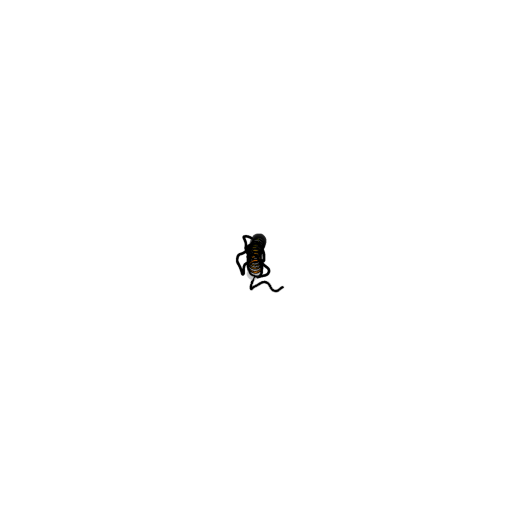CA 1
ATOM 833 C C . ALA A 1 100 ? -32.189 -7.801 47.592 1.00 87.06 100 ALA A C 1
ATOM 835 O O . ALA A 1 100 ? -32.527 -7.972 48.763 1.00 87.06 100 ALA A O 1
ATOM 836 N N . ALA A 1 101 ? -33.094 -7.638 46.621 1.00 84.69 101 ALA A N 1
ATOM 837 C CA . ALA A 1 101 ? -34.534 -7.673 46.856 1.00 84.69 101 ALA A CA 1
ATOM 838 C C . ALA A 1 101 ? -35.030 -9.055 47.327 1.00 84.69 101 ALA A C 1
ATOM 840 O O . ALA A 1 101 ? -35.902 -9.116 48.193 1.00 84.69 101 ALA A O 1
ATOM 841 N N . LYS A 1 102 ? -34.463 -10.157 46.810 1.00 84.62 102 LYS A N 1
ATOM 842 C CA . LYS A 1 102 ? -34.753 -11.530 47.274 1.00 84.62 102 LYS A CA 1
ATOM 843 C C . LYS A 1 102 ? -34.223 -11.804 48.686 1.00 84.62 102 LYS A C 1
ATOM 845 O O . LYS A 1 102 ? -34.853 -12.541 49.432 1.00 84.62 102 LYS A O 1
ATOM 850 N N . ARG A 1 103 ? -33.068 -11.237 49.056 1.00 82.56 103 ARG A N 1
ATOM 851 C CA . ARG A 1 103 ? -32.473 -11.380 50.401 1.00 82.56 103 ARG A CA 1
ATOM 852 C C . ARG A 1 103 ? -33.099 -10.441 51.437 1.00 82.56 103 ARG A C 1
ATOM 854 O O . ARG A 1 103 ? -32.980 -10.692 52.634 1.00 82.56 103 ARG A O 1
ATOM 861 N N . SER A 1 104 ? -33.741 -9.357 51.005 1.00 80.31 104 SER A N 1
ATOM 862 C CA . SER A 1 104 ? -34.382 -8.394 51.900 1.00 80.31 104 SER A CA 1
ATOM 863 C C . SER A 1 104 ? -35.577 -9.011 52.623 1.00 80.31 104 SER A C 1
ATOM 865 O O . SER A 1 104 ? -36.520 -9.502 52.013 1.00 80.31 104 SER A O 1
ATOM 867 N N . THR A 1 105 ? -35.610 -8.881 53.947 1.00 76.38 105 THR A N 1
ATOM 868 C CA . THR A 1 105 ? -36.736 -9.338 54.778 1.00 76.38 105 THR A CA 1
ATOM 869 C C . THR A 1 105 ? -38.007 -8.495 54.593 1.00 76.38 105 THR A C 1
ATOM 871 O O . THR A 1 105 ? -39.099 -8.922 54.983 1.00 76.38 105 THR A O 1
ATOM 874 N N . LYS A 1 106 ? -37.895 -7.312 53.971 1.00 77.50 106 LYS A N 1
ATOM 875 C CA . LYS A 1 106 ? -39.005 -6.432 53.572 1.00 77.50 106 LYS A CA 1
ATOM 876 C C . LYS A 1 106 ? -39.141 -6.382 52.048 1.00 77.50 106 LYS A C 1
ATOM 878 O O . LYS A 1 106 ? -38.166 -6.148 51.340 1.00 77.50 106 LYS A O 1
ATOM 883 N N . GLY A 1 107 ? -40.360 -6.562 51.547 1.00 80.25 107 GLY A N 1
ATOM 884 C CA . GLY A 1 107 ? -40.716 -6.368 50.139 1.00 80.25 107 GLY A CA 1
ATOM 885 C C . GLY A 1 107 ? -40.863 -4.890 49.760 1.00 80.25 107 GLY A C 1
ATOM 886 O O . GLY A 1 107 ? -40.797 -4.008 50.619 1.00 80.25 107 GLY A O 1
ATOM 887 N N . GLY A 1 108 ? -41.128 -4.618 48.477 1.00 76.31 108 GLY A N 1
ATOM 888 C CA . GLY A 1 108 ? -41.145 -3.259 47.907 1.00 76.31 108 GLY A CA 1
ATOM 889 C C . GLY A 1 108 ? -42.110 -2.265 48.573 1.00 76.31 108 GLY A C 1
ATOM 890 O O . GLY A 1 108 ? -41.830 -1.075 48.607 1.00 76.31 108 GLY A O 1
ATOM 891 N N . THR A 1 109 ? -43.203 -2.729 49.192 1.00 80.06 109 THR A N 1
ATOM 892 C CA . THR A 1 109 ? -44.147 -1.874 49.946 1.00 80.06 109 THR A CA 1
ATOM 893 C C . THR A 1 109 ? -43.797 -1.719 51.438 1.00 80.06 109 THR A C 1
ATOM 895 O O . THR A 1 109 ? -44.648 -1.320 52.238 1.00 80.06 109 THR A O 1
ATOM 898 N N . GLY A 1 110 ? -42.594 -2.128 51.860 1.00 79.56 110 GLY A N 1
ATOM 899 C CA . GLY A 1 110 ? -42.143 -2.112 53.260 1.00 79.56 110 GLY A CA 1
ATOM 900 C C . GLY A 1 110 ? -42.796 -3.170 54.163 1.00 79.56 110 GLY A C 1
ATOM 901 O O . GLY A 1 110 ? -42.646 -3.115 55.385 1.00 79.56 110 GLY A O 1
ATOM 902 N N . LYS A 1 111 ? -43.531 -4.123 53.575 1.00 83.94 111 LYS A N 1
ATOM 903 C CA . LYS A 1 111 ? -44.160 -5.268 54.258 1.00 83.94 111 LYS A CA 1
ATOM 904 C C . LYS A 1 111 ? -43.153 -6.415 54.389 1.00 83.94 111 LYS A C 1
ATOM 906 O O . LYS A 1 111 ? -42.357 -6.616 53.479 1.00 83.94 111 LYS A O 1
ATOM 911 N N . CYS A 1 112 ? -43.184 -7.166 55.487 1.00 82.75 112 CYS A N 1
ATOM 912 C CA . CYS A 1 112 ? -42.345 -8.353 55.672 1.00 82.75 112 CYS A CA 1
ATOM 913 C C . CYS A 1 112 ? -42.639 -9.402 54.586 1.00 82.75 112 CYS A C 1
ATOM 915 O O . CYS A 1 112 ? -43.807 -9.701 54.345 1.00 82.75 112 CYS A O 1
ATOM 917 N N . GLN A 1 113 ? -41.606 -9.970 53.955 1.00 80.56 113 GLN A N 1
ATOM 918 C CA . GLN A 1 113 ? -41.777 -10.990 52.909 1.00 80.56 113 GLN A CA 1
ATOM 919 C C . GLN A 1 113 ? -42.348 -12.315 53.443 1.00 80.56 113 GLN A C 1
ATOM 921 O O . GLN A 1 113 ? -43.050 -13.001 52.713 1.00 80.56 113 GLN A O 1
ATOM 926 N N . GLY A 1 114 ? -42.101 -12.657 54.714 1.00 79.44 114 GLY A N 1
ATOM 927 C CA . GLY A 1 114 ? -42.593 -13.904 55.315 1.00 79.44 114 GLY A CA 1
ATOM 928 C C . GLY A 1 114 ? -44.048 -13.845 55.796 1.00 79.44 114 GLY A C 1
ATOM 929 O O . GLY A 1 114 ? -44.798 -14.792 55.596 1.00 79.44 114 GLY A O 1
ATOM 930 N N . CYS A 1 115 ? -44.466 -12.741 56.432 1.00 82.56 115 CYS A N 1
ATOM 931 C CA . CYS A 1 115 ? -45.798 -12.628 57.056 1.00 82.56 115 CYS A CA 1
ATOM 932 C C . CYS A 1 115 ? -46.680 -11.483 56.524 1.00 82.56 115 CYS A C 1
ATOM 934 O O . CYS A 1 115 ? -47.785 -11.281 57.020 1.00 82.56 115 CYS A O 1
ATOM 936 N N . GLY A 1 116 ? -46.207 -10.689 55.557 1.00 83.12 116 GLY A N 1
ATOM 937 C CA . GLY A 1 116 ? -46.986 -9.635 54.890 1.00 83.12 116 GLY A CA 1
ATOM 938 C C . GLY A 1 116 ? -47.297 -8.382 55.727 1.00 83.12 116 GLY A C 1
ATOM 939 O O . GLY A 1 116 ? -47.909 -7.438 55.221 1.00 83.12 116 GLY A O 1
ATOM 940 N N . LEU A 1 117 ? -46.875 -8.321 56.993 1.00 83.62 117 LEU A N 1
ATOM 941 C CA . LEU A 1 117 ? -47.156 -7.201 57.902 1.00 83.62 117 LEU A CA 1
ATOM 942 C C . LEU A 1 117 ? -46.103 -6.080 57.804 1.00 83.62 117 LEU A C 1
ATOM 944 O O . LEU A 1 117 ? -44.926 -6.336 57.566 1.00 83.62 117 LEU A O 1
ATOM 948 N N . LYS A 1 118 ? -46.510 -4.819 58.030 1.00 83.88 118 LYS A N 1
ATOM 949 C CA . LYS A 1 118 ? -45.598 -3.647 58.044 1.00 83.88 118 LYS A CA 1
ATOM 950 C C . LYS A 1 118 ? -44.710 -3.558 59.297 1.00 83.88 118 LYS A C 1
ATOM 952 O O . LYS A 1 118 ? -43.627 -2.983 59.233 1.00 83.88 118 LYS A O 1
ATOM 957 N N . LYS A 1 119 ? -45.172 -4.083 60.436 1.00 83.56 119 LYS A N 1
ATOM 958 C CA . LYS A 1 119 ? -44.448 -4.093 61.720 1.00 83.56 119 LYS A CA 1
ATOM 959 C C . LYS A 1 119 ? -44.280 -5.538 62.191 1.00 83.56 119 LYS A C 1
ATOM 961 O O . LYS A 1 119 ? -45.231 -6.314 62.099 1.00 83.56 119 LYS A O 1
ATOM 966 N N . CYS A 1 120 ? -43.098 -5.884 62.701 1.00 81.50 120 CYS A N 1
ATOM 967 C CA . CYS A 1 120 ? -42.847 -7.202 63.282 1.00 81.50 120 CYS A CA 1
ATOM 968 C C . CYS A 1 120 ? -43.649 -7.357 64.580 1.00 81.50 120 CYS A C 1
ATOM 970 O O . CYS A 1 120 ? -43.607 -6.488 65.449 1.00 81.50 120 CYS A O 1
ATOM 972 N N . LYS A 1 121 ? -44.381 -8.465 64.709 1.00 82.19 121 LYS A N 1
ATOM 973 C CA . LYS A 1 121 ? -45.028 -8.869 65.962 1.00 82.19 121 LYS A CA 1
ATOM 974 C C . LYS A 1 121 ? -44.143 -9.904 66.652 1.00 82.19 121 LYS A C 1
ATOM 976 O O . LYS A 1 121 ? -43.634 -10.794 65.978 1.00 82.19 121 LYS A O 1
ATOM 981 N N . LYS A 1 122 ? -44.020 -9.827 67.982 1.00 78.31 122 LYS A N 1
ATOM 982 C CA . LYS A 1 122 ? -43.285 -10.821 68.792 1.00 78.31 122 LYS A CA 1
ATOM 983 C C . LYS A 1 122 ? -43.836 -12.249 68.651 1.00 78.31 122 LYS A C 1
ATOM 985 O O . LYS A 1 122 ? -43.116 -13.198 68.900 1.00 78.31 122 LYS A O 1
ATOM 990 N N . THR A 1 123 ? -45.090 -12.399 68.224 1.00 76.25 123 THR A N 1
ATOM 991 C CA . THR A 1 123 ? -45.754 -13.690 67.980 1.00 76.25 123 THR A CA 1
ATOM 992 C C . THR A 1 123 ? -45.549 -14.240 66.561 1.00 76.25 123 THR A C 1
ATOM 994 O O . THR A 1 123 ? -46.197 -15.208 66.177 1.00 76.25 123 THR A O 1
ATOM 997 N N . CYS A 1 124 ? -44.711 -13.609 65.733 1.00 76.75 124 CYS A N 1
ATOM 998 C CA . CYS A 1 124 ? -44.498 -14.040 64.354 1.00 76.75 124 CYS A CA 1
ATOM 999 C C . CYS A 1 124 ? -43.649 -15.319 64.300 1.00 76.75 124 CYS A C 1
ATOM 1001 O O . CYS A 1 124 ? -42.544 -15.344 64.828 1.00 76.75 124 CYS A O 1
ATOM 1003 N N . LEU A 1 125 ? -44.125 -16.334 63.573 1.00 72.44 125 LEU A N 1
ATOM 1004 C CA . LEU A 1 125 ? -43.432 -17.617 63.362 1.00 72.44 125 LEU A CA 1
ATOM 1005 C C . LEU A 1 125 ? -42.028 -17.480 62.743 1.00 72.44 125 LEU A C 1
ATOM 1007 O O . LEU A 1 125 ? -41.193 -18.359 62.909 1.00 72.44 125 LEU A O 1
ATOM 1011 N N . PHE A 1 126 ? -41.760 -16.376 62.042 1.00 72.38 126 PHE A N 1
ATOM 1012 C CA . PHE A 1 126 ? -40.468 -16.088 61.409 1.00 72.38 126 PHE A CA 1
ATOM 1013 C C . PHE A 1 126 ? -39.574 -15.148 62.236 1.00 72.38 126 PHE A C 1
ATOM 1015 O O . PHE A 1 126 ? -38.501 -14.758 61.777 1.00 72.38 126 PHE A O 1
ATOM 1022 N N . PHE A 1 127 ? -40.009 -14.743 63.433 1.00 68.62 127 PHE A N 1
ATOM 1023 C CA . PHE A 1 127 ? -39.211 -13.925 64.342 1.00 68.62 127 PHE A CA 1
ATOM 1024 C C . PHE A 1 127 ? -38.195 -14.823 65.059 1.00 68.62 127 PHE A C 1
ATOM 1026 O O . PHE A 1 127 ? -38.501 -15.435 66.078 1.00 68.62 127 PHE A O 1
ATOM 1033 N N . LYS A 1 128 ? -36.983 -14.927 64.504 1.00 64.44 128 LYS A N 1
ATOM 1034 C CA . LYS A 1 128 ? -35.813 -15.374 65.270 1.00 64.44 128 LYS A CA 1
ATOM 1035 C C . LYS A 1 128 ? -35.464 -14.220 66.210 1.00 64.44 128 LYS A C 1
ATOM 1037 O O . LYS A 1 128 ? -35.053 -13.175 65.714 1.00 64.44 128 LYS A O 1
ATOM 1042 N N . GLY A 1 129 ? -35.784 -14.374 67.497 1.00 56.44 129 GLY A N 1
ATOM 1043 C CA . GLY A 1 129 ? -35.500 -13.381 68.539 1.00 56.44 129 GLY A CA 1
ATOM 1044 C C . GLY A 1 129 ? -34.046 -12.941 68.547 1.00 56.44 129 GLY A C 1
ATOM 1045 O O . GLY A 1 129 ? -33.182 -13.811 68.301 1.00 56.44 129 GLY A O 1
#